Protein AF-A0A2X3F2F1-F1 (afdb_monomer)

Organism: Klebsiella pneumoniae (NCBI:txid573)

Nearest PDB structures (foldseek):
  4nv7-assembly3_A  TM=9.793E-01  e=1.028E-04  Mesorhizobium japonicum MAFF 303099
  4nv7-assembly3_B  TM=9.799E-01  e=1.155E-04  Mesorhizobium japonicum MAFF 303099
  2bsz-assembly2_B  TM=9.819E-01  e=1.456E-04  Mesorhizobium loti
  4nv8-assembly3_B  TM=9.795E-01  e=1.374E-04  Mesorhizobium japonicum MAFF 303099
  1e2t-assembly1_A  TM=9.618E-01  e=1.456E-04  Salmonella enterica subsp. enterica serovar Typhimurium

Secondary structure (DSSP, 8-state):
---TT--HHHHHHHTT--S---SSHHHHHHHHHHHHHHS-B--HHHHTTPPPP--HHHHHIIIIIS---B-HHHHHHHHHHHHHHTT-----------SS--PPPTTTT----

Foldseek 3Di:
DEDPPDDLVLLCVQLVHDDDAALDPVNLVVSVVSLVVRADADDVCVVVVHDDDLHLHSLRCCVRPVSHHYHDSSSVSSSVNNCVVNVHDDDDDDDDDDPDPPPPPPPPPPDDD

Solvent-accessible surface area (backbone atoms only — not comparable to full-atom values): 7081 Å² total; per-residue (Å²): 107,74,41,95,77,63,48,67,67,53,50,28,61,56,28,73,54,84,73,82,82,57,74,45,71,68,33,52,54,48,53,53,54,31,37,66,78,51,46,51,80,40,59,65,52,57,76,68,74,41,85,83,72,84,50,47,50,59,37,39,46,40,43,56,74,67,72,39,50,26,44,73,69,43,52,50,42,54,50,42,34,51,31,53,77,49,69,37,89,80,79,93,79,89,82,81,89,72,95,60,88,74,70,77,58,96,64,83,75,77,74,88,128

pLDDT: mean 90.93, std 14.7, range [37.72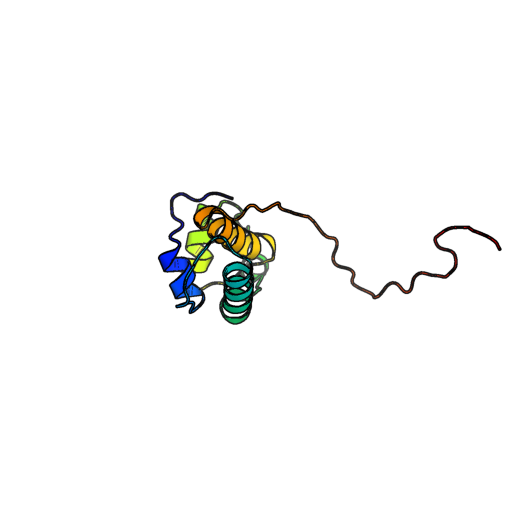, 98.75]

Sequence (113 aa):
MHSDNFDLSAYFRRINYTGHAAADTATLHALMRHQLFSVPFENLDVQAGKVVSLVPEDIADKLLHRGRGGYCYEVNGLFAMALDALG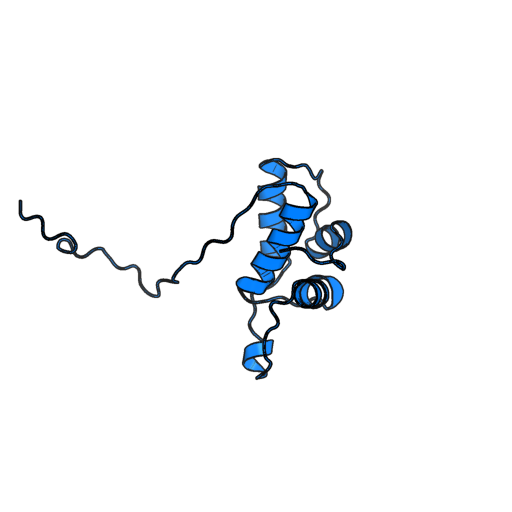ITYRFVAARPMFYPARPTENAYGINC

Radius of gyration: 17.85 Å; Cα contacts (8 Å, |Δi|>4): 108; chains: 1; bounding box: 48×32×46 Å

InterPro domains:
  IPR001447 Arylamine N-acetyltransferase [PF00797] (26-96)
  IPR001447 Arylamine N-acetyltransferase [PR01543] (24-47)
  IPR001447 Arylamine N-acetyltransferase [PR01543] (48-71)
  IPR001447 Arylamine N-acetyltransferase [PR01543] (72-94)
  IPR001447 Arylamine N-acetyltransferase [PTHR11786] (5-96)
  IPR038765 Papain-like cysteine peptidase superfamily [SSF54001] (5-101)

Structure (mmCIF, N/CA/C/O backbone):
data_AF-A0A2X3F2F1-F1
#
_entry.id   AF-A0A2X3F2F1-F1
#
loop_
_atom_site.group_PDB
_atom_site.id
_atom_site.type_symbol
_atom_site.label_atom_id
_atom_site.label_alt_id
_atom_site.label_comp_id
_atom_site.label_asym_id
_atom_site.label_entity_id
_atom_site.label_seq_id
_atom_site.pdbx_PDB_ins_code
_atom_site.Cartn_x
_atom_site.Cartn_y
_atom_site.Cartn_z
_atom_site.occupancy
_atom_site.B_iso_or_equiv
_atom_site.auth_seq_id
_atom_site.auth_comp_id
_atom_site.auth_asym_id
_atom_site.auth_atom_id
_atom_site.pdbx_PDB_model_num
ATOM 1 N N . MET A 1 1 ? -1.096 -12.390 -1.336 1.00 86.75 1 MET A N 1
ATOM 2 C CA . MET A 1 1 ? -1.950 -11.230 -1.028 1.00 86.75 1 MET A CA 1
ATOM 3 C C . MET A 1 1 ? -2.397 -10.660 -2.360 1.00 86.75 1 MET A C 1
ATOM 5 O O . MET A 1 1 ? -1.740 -9.774 -2.879 1.00 86.75 1 MET A O 1
ATOM 9 N N . HIS A 1 2 ? -3.426 -11.263 -2.949 1.00 92.31 2 HIS A N 1
ATOM 10 C CA . HIS A 1 2 ? -3.966 -10.881 -4.254 1.00 92.31 2 HIS A CA 1
ATOM 11 C C . HIS A 1 2 ? -5.301 -10.180 -4.023 1.00 92.31 2 HIS A C 1
ATOM 13 O O . HIS A 1 2 ? -6.030 -10.611 -3.135 1.00 92.31 2 HIS A O 1
ATOM 19 N N . SER A 1 3 ? -5.591 -9.129 -4.784 1.00 94.56 3 SER A N 1
ATOM 20 C CA . SER A 1 3 ? -6.844 -8.382 -4.696 1.00 94.56 3 SER A CA 1
ATOM 21 C C . SER A 1 3 ? -7.336 -8.051 -6.094 1.00 94.56 3 SER A C 1
ATOM 23 O O . SER A 1 3 ? -6.582 -7.469 -6.876 1.00 94.56 3 SER A O 1
ATOM 25 N N . ASP A 1 4 ? -8.597 -8.351 -6.391 1.00 95.12 4 ASP A N 1
ATOM 26 C CA . ASP A 1 4 ? -9.160 -8.114 -7.729 1.00 95.12 4 ASP A CA 1
ATOM 27 C C . ASP A 1 4 ? -9.343 -6.616 -8.038 1.00 95.12 4 ASP A C 1
ATOM 29 O O . ASP A 1 4 ? -9.387 -6.208 -9.198 1.00 95.12 4 ASP A O 1
ATOM 33 N N . ASN A 1 5 ? -9.434 -5.776 -7.002 1.00 96.00 5 ASN A N 1
ATOM 34 C CA . ASN A 1 5 ? -9.594 -4.324 -7.126 1.00 96.00 5 ASN A CA 1
ATOM 35 C C . ASN A 1 5 ? -8.276 -3.536 -6.971 1.00 96.00 5 ASN A C 1
ATOM 37 O O . ASN A 1 5 ? -8.306 -2.304 -6.890 1.00 96.00 5 ASN A O 1
ATOM 41 N N . PHE A 1 6 ? -7.128 -4.215 -6.878 1.00 97.62 6 PHE A N 1
ATOM 42 C CA . PHE A 1 6 ? -5.839 -3.539 -6.771 1.00 97.62 6 PHE A CA 1
ATOM 43 C C . PHE A 1 6 ? -5.353 -3.084 -8.150 1.00 97.62 6 PHE A C 1
ATOM 45 O O . PHE A 1 6 ? -5.168 -3.882 -9.064 1.00 97.62 6 PHE A O 1
ATOM 52 N N . ASP A 1 7 ? -5.089 -1.784 -8.275 1.00 95.88 7 ASP A N 1
ATOM 53 C CA . ASP A 1 7 ? -4.496 -1.174 -9.463 1.00 95.88 7 ASP A CA 1
ATOM 54 C C . ASP A 1 7 ? -3.106 -0.623 -9.117 1.00 95.88 7 ASP A C 1
ATOM 56 O O . ASP A 1 7 ? -2.962 0.295 -8.301 1.00 95.88 7 ASP A O 1
ATOM 60 N N . LEU A 1 8 ? -2.072 -1.152 -9.778 1.00 97.38 8 LEU A N 1
ATOM 61 C CA . LEU A 1 8 ? -0.688 -0.713 -9.594 1.00 97.38 8 LEU A CA 1
ATOM 62 C C . LEU A 1 8 ? -0.513 0.783 -9.911 1.00 97.38 8 LEU A C 1
ATOM 64 O O . LEU A 1 8 ? 0.267 1.475 -9.253 1.00 97.38 8 LEU A O 1
ATOM 68 N N . SER A 1 9 ? -1.276 1.317 -10.868 1.00 97.38 9 SER A N 1
ATOM 69 C CA . SER A 1 9 ? -1.229 2.740 -11.203 1.00 97.38 9 SER A CA 1
ATOM 70 C C . SER A 1 9 ? -1.837 3.605 -10.091 1.00 97.38 9 SER A C 1
ATOM 72 O O . SER A 1 9 ? -1.299 4.668 -9.768 1.00 97.38 9 SER A O 1
ATOM 74 N N . ALA A 1 10 ? -2.915 3.141 -9.450 1.00 97.69 10 ALA A N 1
ATOM 75 C CA . ALA A 1 10 ? -3.500 3.780 -8.273 1.00 97.69 10 ALA A CA 1
ATOM 76 C C . ALA A 1 10 ? -2.541 3.746 -7.082 1.00 97.69 10 ALA A C 1
ATOM 78 O O . ALA A 1 10 ? -2.391 4.757 -6.395 1.00 97.69 10 ALA A O 1
ATOM 79 N N . TYR A 1 11 ? -1.837 2.630 -6.888 1.00 98.44 11 TYR A N 1
ATOM 80 C CA . TYR A 1 11 ? -0.783 2.519 -5.888 1.00 98.44 11 TYR A CA 1
ATOM 81 C C . TYR A 1 11 ? 0.339 3.540 -6.117 1.00 98.44 11 TYR A C 1
ATOM 83 O O . TYR A 1 11 ? 0.647 4.311 -5.207 1.00 98.44 11 TYR A O 1
ATOM 91 N N . PHE A 1 12 ? 0.886 3.642 -7.334 1.00 98.56 12 PHE A N 1
ATOM 92 C CA . PHE A 1 12 ? 1.916 4.638 -7.662 1.00 98.56 12 PHE A CA 1
ATOM 93 C C . PHE A 1 12 ? 1.450 6.075 -7.431 1.00 98.56 12 PHE A C 1
ATOM 95 O O . PHE A 1 12 ? 2.181 6.856 -6.817 1.00 98.56 12 PHE A O 1
ATOM 102 N N . ARG A 1 13 ? 0.214 6.413 -7.825 1.00 98.25 13 ARG A N 1
ATOM 103 C CA . ARG A 1 13 ? -0.389 7.719 -7.508 1.00 98.25 13 ARG A CA 1
ATOM 104 C C . ARG A 1 13 ? -0.469 7.945 -5.999 1.00 98.25 13 ARG A C 1
ATOM 106 O O . ARG A 1 13 ? -0.064 9.001 -5.522 1.00 98.25 13 ARG A O 1
ATOM 113 N N . ARG A 1 14 ? -0.939 6.952 -5.237 1.00 98.25 14 ARG A N 1
ATOM 114 C CA . ARG A 1 14 ? -1.111 7.041 -3.778 1.00 98.25 14 ARG A CA 1
ATOM 115 C C . ARG A 1 14 ? 0.199 7.301 -3.034 1.00 98.25 14 ARG A C 1
ATOM 117 O O . ARG A 1 14 ? 0.168 7.963 -1.993 1.00 98.25 14 ARG A O 1
ATOM 124 N N . ILE A 1 15 ? 1.315 6.776 -3.541 1.00 98.50 15 ILE A N 1
ATOM 125 C CA . ILE A 1 15 ? 2.645 6.921 -2.932 1.00 98.50 15 ILE A CA 1
ATOM 126 C C . ILE A 1 15 ? 3.529 7.983 -3.610 1.00 98.50 15 ILE A C 1
ATOM 128 O O . ILE A 1 15 ? 4.706 8.119 -3.272 1.00 98.50 15 ILE A O 1
ATOM 132 N N . ASN A 1 16 ? 2.982 8.734 -4.571 1.00 98.00 16 ASN A N 1
ATOM 133 C CA . ASN A 1 16 ? 3.702 9.736 -5.361 1.00 98.00 16 ASN A CA 1
ATOM 134 C C . ASN A 1 16 ? 4.939 9.175 -6.089 1.00 98.00 16 ASN A C 1
ATOM 136 O O . ASN A 1 16 ? 5.988 9.819 -6.124 1.00 98.00 16 ASN A O 1
ATOM 140 N N . TYR A 1 17 ? 4.845 7.960 -6.631 1.00 98.50 17 TYR A N 1
ATOM 141 C CA . TYR A 1 17 ? 5.926 7.328 -7.385 1.00 98.50 17 TYR A CA 1
ATOM 142 C C . TYR A 1 17 ? 5.729 7.519 -8.893 1.00 98.50 17 TYR A C 1
ATOM 144 O O . TYR A 1 17 ? 4.682 7.181 -9.438 1.00 98.50 17 TYR A O 1
ATOM 152 N N . THR A 1 18 ? 6.745 8.057 -9.567 1.00 97.69 18 THR A N 1
ATOM 153 C CA . THR A 1 18 ? 6.742 8.336 -11.017 1.00 97.69 18 THR A CA 1
ATOM 154 C C . THR A 1 18 ? 7.935 7.708 -11.745 1.00 97.69 18 THR A C 1
ATOM 156 O O . THR A 1 18 ? 8.177 8.000 -12.915 1.00 97.69 18 THR A O 1
ATOM 159 N N . GLY A 1 19 ? 8.707 6.871 -11.045 1.00 95.31 19 GLY A N 1
ATOM 160 C CA . GLY A 1 19 ? 9.883 6.204 -11.593 1.00 95.31 19 GLY A CA 1
ATOM 161 C C . GLY A 1 19 ? 9.540 5.027 -12.506 1.00 95.31 19 GLY A C 1
ATOM 162 O O . GLY A 1 19 ? 8.393 4.593 -12.604 1.00 95.31 19 GLY A O 1
ATOM 163 N N . HIS A 1 20 ? 10.566 4.494 -13.168 1.00 94.94 20 HIS A N 1
ATOM 164 C CA . HIS A 1 20 ? 10.451 3.240 -13.905 1.00 94.94 20 HIS A CA 1
ATOM 165 C C . HIS A 1 20 ? 10.250 2.074 -12.935 1.00 94.94 20 HIS A C 1
ATOM 167 O O . HIS A 1 20 ? 11.043 1.917 -12.011 1.00 94.94 20 HIS A O 1
ATOM 173 N N . ALA A 1 21 ? 9.229 1.253 -13.177 1.00 96.25 21 ALA A N 1
ATOM 174 C CA . ALA A 1 21 ? 8.935 0.089 -12.359 1.00 96.25 21 ALA A CA 1
ATOM 175 C C . ALA A 1 21 ? 9.327 -1.203 -13.082 1.00 96.25 21 ALA A C 1
ATOM 177 O O . ALA A 1 21 ? 8.763 -1.532 -14.128 1.00 96.25 21 ALA A O 1
ATOM 178 N N . ALA A 1 22 ? 10.265 -1.937 -12.492 1.00 96.81 22 ALA A N 1
ATOM 179 C CA . ALA A 1 22 ? 10.681 -3.263 -12.927 1.00 96.81 22 ALA A CA 1
ATOM 180 C C . ALA A 1 22 ? 10.820 -4.204 -11.722 1.00 96.81 22 ALA A C 1
ATOM 182 O O . ALA A 1 22 ? 10.837 -3.773 -10.568 1.00 96.81 22 ALA A O 1
ATOM 183 N N . ALA A 1 23 ? 10.939 -5.504 -11.986 1.00 97.88 23 ALA A N 1
ATOM 184 C CA . ALA A 1 23 ? 11.179 -6.516 -10.961 1.00 97.88 23 ALA A CA 1
ATOM 185 C C . ALA A 1 23 ? 12.646 -6.495 -10.478 1.00 97.88 23 ALA A C 1
ATOM 187 O O . ALA A 1 23 ? 13.381 -7.470 -10.638 1.00 97.88 23 ALA A O 1
ATOM 188 N N . ASP A 1 24 ? 13.094 -5.365 -9.926 1.00 97.06 24 ASP A N 1
ATOM 189 C CA . ASP A 1 24 ? 14.471 -5.145 -9.490 1.00 97.06 24 ASP A CA 1
ATOM 190 C C . ASP A 1 24 ? 14.578 -4.470 -8.110 1.00 97.06 24 ASP A C 1
ATOM 192 O O . ASP A 1 24 ? 13.622 -3.934 -7.539 1.00 97.06 24 ASP A O 1
ATOM 196 N N . THR A 1 25 ? 15.786 -4.513 -7.546 1.00 97.31 25 THR A N 1
ATOM 197 C CA . THR A 1 25 ? 16.078 -3.966 -6.215 1.00 97.31 25 THR A CA 1
ATOM 198 C C . THR A 1 25 ? 15.916 -2.444 -6.162 1.00 97.31 25 THR A C 1
ATOM 200 O O . THR A 1 25 ? 15.548 -1.899 -5.120 1.00 97.31 25 THR A O 1
ATOM 203 N N . ALA A 1 26 ? 16.176 -1.743 -7.270 1.00 97.88 26 ALA A N 1
ATOM 204 C CA . ALA A 1 26 ? 16.058 -0.289 -7.332 1.00 97.88 26 ALA A CA 1
ATOM 205 C C . ALA A 1 26 ? 14.592 0.148 -7.188 1.00 97.88 26 ALA A C 1
ATOM 207 O O . ALA A 1 26 ? 14.281 1.008 -6.358 1.00 97.88 26 ALA A O 1
ATOM 208 N N . THR A 1 27 ? 13.694 -0.508 -7.924 1.00 98.12 27 THR A N 1
ATOM 209 C CA . THR A 1 27 ? 12.242 -0.338 -7.836 1.00 98.12 27 THR A CA 1
ATOM 210 C C . THR A 1 27 ? 11.756 -0.692 -6.436 1.00 98.12 27 THR A C 1
ATOM 212 O O . THR A 1 27 ? 11.100 0.131 -5.801 1.00 98.12 27 THR A O 1
ATOM 215 N N . LEU A 1 28 ? 12.148 -1.852 -5.894 1.00 98.38 28 LEU A N 1
ATOM 216 C CA . LEU A 1 28 ? 11.765 -2.282 -4.543 1.00 98.38 28 LEU A CA 1
ATOM 217 C C . LEU A 1 28 ? 12.083 -1.219 -3.477 1.00 98.38 28 LEU A C 1
ATOM 219 O O . LEU A 1 28 ? 11.219 -0.848 -2.678 1.00 98.38 28 LEU A O 1
ATOM 223 N N . HIS A 1 29 ? 13.318 -0.710 -3.472 1.00 98.25 29 HIS A N 1
ATOM 224 C CA . HIS A 1 29 ? 13.752 0.311 -2.517 1.00 98.25 29 HIS A CA 1
ATOM 225 C C . HIS A 1 29 ? 12.997 1.628 -2.694 1.00 98.25 29 HIS A C 1
ATOM 227 O O . HIS A 1 29 ? 12.615 2.258 -1.702 1.00 98.25 29 HIS A O 1
ATOM 233 N N . ALA A 1 30 ? 12.773 2.044 -3.941 1.00 98.50 30 ALA A N 1
ATOM 234 C CA . ALA A 1 30 ? 12.051 3.270 -4.229 1.00 98.50 30 ALA A CA 1
ATOM 235 C C . ALA A 1 30 ? 10.594 3.177 -3.754 1.00 98.50 30 ALA A C 1
ATOM 237 O O . ALA A 1 30 ? 10.145 4.054 -3.016 1.00 98.50 30 ALA A O 1
ATOM 238 N N . LEU A 1 31 ? 9.886 2.092 -4.081 1.00 98.62 31 LEU A N 1
ATOM 239 C CA . LEU A 1 31 ? 8.498 1.888 -3.659 1.00 98.62 31 LEU A CA 1
ATOM 240 C C . LEU A 1 31 ? 8.366 1.840 -2.137 1.00 98.62 31 LEU A C 1
ATOM 242 O O . LEU A 1 31 ? 7.518 2.535 -1.577 1.00 98.62 31 LEU A O 1
ATOM 246 N N . MET A 1 32 ? 9.249 1.102 -1.455 1.00 98.38 32 MET A N 1
ATOM 247 C CA . MET A 1 32 ? 9.250 1.036 0.009 1.00 98.38 32 MET A CA 1
ATOM 248 C C . MET A 1 32 ? 9.424 2.427 0.634 1.00 98.38 32 MET A C 1
ATOM 250 O O . MET A 1 32 ? 8.682 2.803 1.543 1.00 98.38 32 MET A O 1
ATOM 254 N N . ARG A 1 33 ? 10.371 3.224 0.119 1.00 98.56 33 ARG A N 1
ATOM 255 C CA . ARG A 1 33 ? 10.617 4.594 0.588 1.00 98.56 33 ARG A CA 1
ATOM 256 C C . ARG A 1 33 ? 9.405 5.496 0.345 1.00 98.56 33 ARG A C 1
ATOM 258 O O . ARG A 1 33 ? 8.982 6.203 1.253 1.00 98.56 33 ARG A O 1
ATOM 265 N N . HIS A 1 34 ? 8.844 5.467 -0.859 1.00 98.75 34 HIS A N 1
ATOM 266 C CA . HIS A 1 34 ? 7.688 6.283 -1.229 1.00 98.75 34 HIS A CA 1
ATOM 267 C C . HIS A 1 34 ? 6.442 5.948 -0.400 1.00 98.75 34 HIS A C 1
ATOM 269 O O . HIS A 1 34 ? 5.755 6.860 0.070 1.00 98.75 34 HIS A O 1
ATOM 275 N N . GLN A 1 35 ? 6.179 4.660 -0.156 1.00 98.62 35 GLN A N 1
ATOM 276 C CA . GLN A 1 35 ? 5.079 4.235 0.704 1.00 98.62 35 GLN A CA 1
ATOM 277 C C . GLN A 1 35 ? 5.276 4.717 2.143 1.00 98.62 35 GLN A C 1
ATOM 279 O O . GLN A 1 35 ? 4.334 5.259 2.718 1.00 98.62 35 GLN A O 1
ATOM 284 N N . LE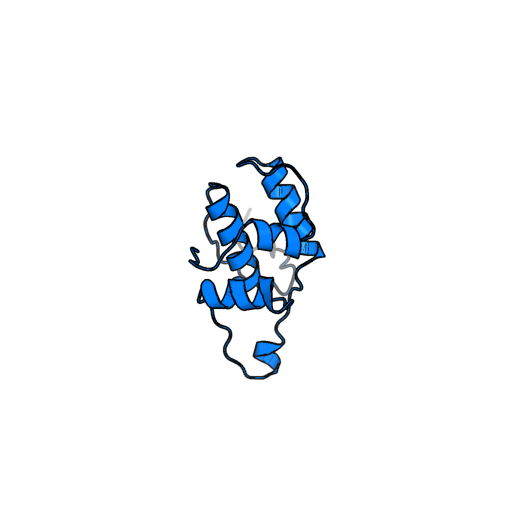U A 1 36 ? 6.489 4.591 2.696 1.00 98.06 36 LEU A N 1
ATOM 285 C CA . LEU A 1 36 ? 6.804 5.034 4.059 1.00 98.06 36 LEU A CA 1
ATOM 286 C C . LEU A 1 36 ? 6.511 6.527 4.279 1.00 98.06 36 LEU A C 1
ATOM 288 O O . LEU A 1 36 ? 6.054 6.910 5.352 1.00 98.06 36 LEU A O 1
ATOM 292 N N . PHE A 1 37 ? 6.747 7.366 3.266 1.00 98.06 37 PHE A N 1
ATOM 293 C CA . PHE A 1 37 ? 6.487 8.807 3.347 1.00 98.06 37 PHE A CA 1
ATOM 294 C C . PHE A 1 37 ? 5.053 9.217 2.987 1.00 98.06 37 PHE A C 1
ATOM 296 O O . PHE A 1 37 ? 4.680 10.361 3.237 1.00 98.06 37 PHE A O 1
ATOM 303 N N . SER A 1 38 ? 4.249 8.318 2.413 1.00 98.12 38 SER A N 1
ATOM 304 C CA . SER A 1 38 ? 2.923 8.665 1.880 1.00 98.12 38 SER A CA 1
ATOM 305 C C . SER A 1 38 ? 1.763 7.981 2.602 1.00 98.12 38 SER A C 1
ATOM 307 O O . SER A 1 38 ? 0.675 8.555 2.689 1.00 98.12 38 SER A O 1
ATOM 309 N N . VAL A 1 39 ? 1.945 6.754 3.093 1.00 98.31 39 VAL A N 1
ATOM 310 C CA . VAL A 1 39 ? 0.892 5.952 3.731 1.00 98.31 39 VAL A CA 1
ATOM 311 C C . VAL A 1 39 ? 1.116 5.942 5.244 1.00 98.31 39 VAL A C 1
ATOM 313 O O . VAL A 1 39 ? 2.096 5.357 5.701 1.00 98.31 39 VAL A O 1
ATOM 316 N N . PRO A 1 40 ? 0.229 6.570 6.040 1.00 98.00 40 PRO A N 1
ATOM 317 C CA . PRO A 1 40 ? 0.386 6.598 7.488 1.00 98.00 40 PRO A CA 1
ATOM 318 C C . PRO A 1 40 ? 0.326 5.199 8.106 1.00 98.00 40 PRO A C 1
ATOM 320 O O . PRO A 1 40 ? -0.516 4.377 7.739 1.00 98.00 40 PRO A O 1
ATOM 323 N N . PHE A 1 41 ? 1.168 4.961 9.106 1.00 97.75 41 PHE A N 1
ATOM 324 C CA . PHE A 1 41 ? 0.964 3.872 10.052 1.00 97.75 41 PHE A CA 1
ATOM 325 C C . PHE A 1 41 ? -0.009 4.347 11.137 1.00 97.75 41 PHE A C 1
ATOM 327 O O . PHE A 1 41 ? 0.304 5.273 11.886 1.00 97.75 41 PHE A O 1
ATOM 334 N N . GLU A 1 42 ? -1.200 3.756 11.203 1.00 96.25 42 GLU A N 1
ATOM 335 C CA . GLU A 1 42 ? -2.283 4.211 12.084 1.00 96.25 42 GLU A CA 1
ATOM 336 C C . GLU A 1 42 ? -3.167 3.061 12.5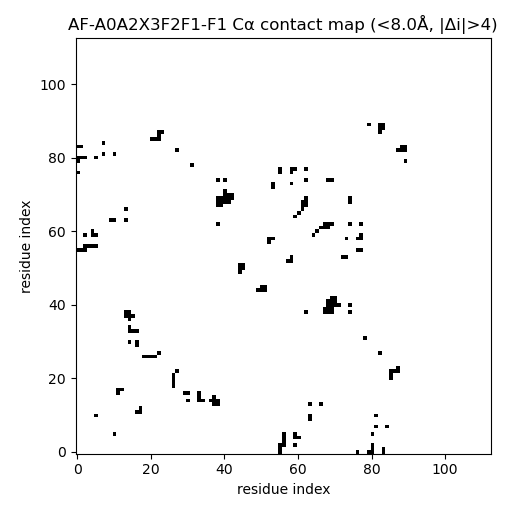78 1.00 96.25 42 GLU A C 1
ATOM 338 O O . GLU A 1 42 ? -3.214 1.988 11.985 1.00 96.25 42 GLU A O 1
ATOM 343 N N . ASN A 1 43 ? -3.870 3.284 13.687 1.00 95.56 43 ASN A N 1
ATOM 344 C CA . ASN A 1 43 ? -4.800 2.327 14.289 1.00 95.56 43 ASN A CA 1
ATOM 345 C C . ASN A 1 43 ? -6.146 2.979 14.661 1.00 95.56 43 ASN A C 1
ATOM 347 O O . ASN A 1 43 ? -6.790 2.563 15.625 1.00 95.56 43 ASN A O 1
ATOM 351 N N . LEU A 1 44 ? -6.581 4.005 13.923 1.00 95.12 44 LEU A N 1
ATOM 352 C CA . LEU A 1 44 ? -7.773 4.801 14.243 1.00 95.12 44 LEU A CA 1
ATOM 353 C C . LEU A 1 44 ? -9.056 3.963 14.213 1.00 95.12 44 LEU A C 1
ATOM 355 O O . LEU A 1 44 ? -9.964 4.209 15.001 1.00 95.12 44 LEU A O 1
ATOM 359 N N . ASP A 1 45 ? -9.133 2.952 13.345 1.00 94.00 45 ASP A N 1
ATOM 360 C CA . ASP A 1 45 ? -10.293 2.052 13.304 1.00 94.00 45 ASP A CA 1
ATOM 361 C C . ASP A 1 45 ? -10.397 1.219 14.592 1.00 94.00 45 ASP A C 1
ATOM 363 O O . ASP A 1 45 ? -11.486 1.099 15.148 1.00 94.00 45 ASP A O 1
ATOM 367 N N . VAL A 1 46 ? -9.264 0.744 15.128 1.00 93.31 46 VAL A N 1
ATOM 368 C CA . VAL A 1 46 ? -9.211 0.046 16.425 1.00 93.31 46 VAL A CA 1
ATOM 369 C C . VAL A 1 46 ? -9.627 0.986 17.555 1.00 93.31 46 VA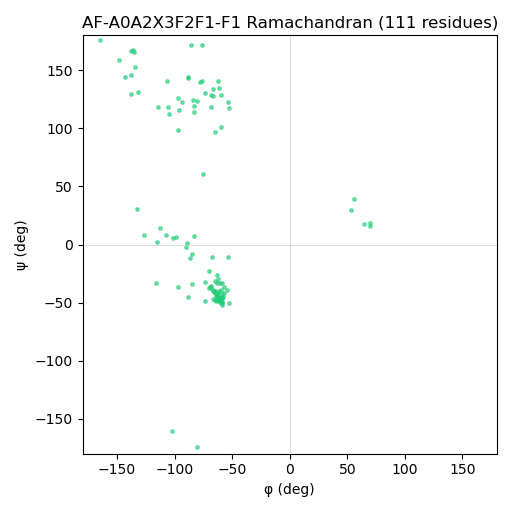L A C 1
ATOM 371 O O . VAL A 1 46 ? -10.435 0.607 18.400 1.00 93.31 46 VAL A O 1
ATOM 374 N N . GLN A 1 47 ? -9.126 2.226 17.553 1.00 94.56 47 GLN A N 1
ATOM 375 C CA . GLN A 1 47 ? -9.518 3.236 18.545 1.00 94.56 47 GLN A CA 1
ATOM 376 C C . GLN A 1 47 ? -11.015 3.576 18.472 1.00 94.56 47 GLN A C 1
ATOM 378 O O . GLN A 1 47 ? -11.630 3.880 19.490 1.00 94.56 47 GLN A O 1
ATOM 383 N N . ALA A 1 48 ? -11.617 3.475 17.285 1.00 94.44 48 ALA A N 1
ATOM 384 C CA . ALA A 1 48 ? -13.049 3.643 17.064 1.00 94.44 48 ALA A CA 1
ATOM 385 C C . ALA A 1 48 ? -13.878 2.370 17.343 1.00 94.44 48 ALA A C 1
ATOM 387 O O . ALA A 1 48 ? -15.066 2.344 17.021 1.00 94.44 48 ALA A O 1
ATOM 388 N N . GLY A 1 49 ? -13.275 1.306 17.891 1.00 94.75 49 GLY A N 1
ATOM 389 C CA . GLY A 1 49 ? -13.953 0.040 18.190 1.00 94.75 49 GLY A CA 1
ATOM 390 C C . GLY A 1 49 ? -14.359 -0.770 16.954 1.00 94.75 49 GLY A C 1
ATOM 391 O O . GLY A 1 49 ? -15.196 -1.665 17.055 1.00 94.75 49 GLY A O 1
ATOM 392 N N . LYS A 1 50 ? -13.799 -0.459 15.779 1.00 93.19 50 LYS A N 1
ATOM 393 C CA . LYS A 1 50 ? -14.075 -1.172 14.528 1.00 93.19 50 LYS A CA 1
ATOM 394 C C . LYS A 1 50 ? -13.127 -2.355 14.372 1.00 93.19 50 LYS A C 1
ATOM 396 O O . LYS A 1 50 ? -11.945 -2.279 14.708 1.00 93.19 50 LYS A O 1
ATOM 401 N N . VAL A 1 51 ? -13.644 -3.438 13.799 1.00 91.69 51 VAL A N 1
ATOM 402 C CA . VAL A 1 51 ? -12.822 -4.575 13.380 1.00 91.69 51 VAL A CA 1
ATOM 403 C C . VAL A 1 51 ? -12.044 -4.172 12.134 1.00 91.69 51 VAL A C 1
ATOM 405 O O . VAL A 1 51 ? -12.617 -3.649 11.180 1.00 91.69 51 VAL A O 1
ATOM 408 N N . VAL A 1 52 ? -10.736 -4.409 12.149 1.00 93.19 52 VAL A N 1
ATOM 409 C CA . VAL A 1 52 ? -9.892 -4.172 10.980 1.00 93.19 52 VAL A CA 1
ATOM 410 C C . VAL A 1 52 ? -9.966 -5.387 10.063 1.00 93.19 52 VAL A C 1
ATOM 412 O O . VAL A 1 52 ? -9.706 -6.508 10.503 1.00 93.19 52 VAL A O 1
ATOM 415 N N . SER A 1 53 ? -10.339 -5.158 8.805 1.00 94.94 53 SER A N 1
ATOM 416 C CA . SER A 1 53 ? -10.400 -6.209 7.794 1.00 94.94 53 SER A CA 1
ATOM 417 C C . SER A 1 53 ? -9.007 -6.541 7.269 1.00 94.94 53 SER A C 1
ATOM 419 O O . SER A 1 53 ? -8.188 -5.654 7.040 1.00 94.94 53 SER A O 1
ATOM 421 N N . LEU A 1 54 ? -8.755 -7.833 7.065 1.00 94.75 54 LEU A N 1
ATOM 422 C CA . LEU A 1 54 ? -7.561 -8.342 6.384 1.00 94.75 54 LEU A CA 1
ATOM 423 C C . LEU A 1 54 ? -7.878 -8.877 4.982 1.00 94.75 54 LEU A C 1
ATOM 425 O O . LEU A 1 54 ? -7.017 -9.487 4.348 1.00 94.75 54 LEU A O 1
ATOM 429 N N . VAL A 1 55 ? -9.107 -8.660 4.507 1.00 97.31 55 VAL A N 1
ATOM 430 C CA . VAL A 1 55 ? -9.502 -8.968 3.132 1.00 97.31 55 VAL A CA 1
ATOM 431 C C . VAL A 1 55 ? -8.729 -8.027 2.194 1.00 97.31 55 VAL A C 1
ATOM 433 O O . VAL A 1 55 ? -8.733 -6.813 2.428 1.00 97.31 55 VAL A O 1
ATOM 436 N N . PRO A 1 56 ? -8.026 -8.543 1.168 1.00 97.50 56 PRO A N 1
ATOM 437 C CA . PRO A 1 56 ? -7.207 -7.722 0.274 1.00 97.50 56 PRO A CA 1
ATOM 438 C C . PRO A 1 56 ? -7.969 -6.561 -0.373 1.00 97.50 56 PRO A C 1
ATOM 440 O O . PRO A 1 56 ? -7.449 -5.445 -0.428 1.00 97.50 56 PRO A O 1
ATOM 443 N N . GLU A 1 57 ? -9.218 -6.800 -0.762 1.00 98.06 57 GLU A N 1
ATOM 444 C CA . GLU A 1 57 ? -10.087 -5.825 -1.414 1.00 98.06 57 GLU A CA 1
ATOM 445 C C . GLU A 1 57 ? -10.418 -4.651 -0.491 1.00 98.06 57 GLU A C 1
ATOM 447 O O . GLU A 1 57 ? -10.368 -3.492 -0.917 1.00 98.06 57 GLU A O 1
ATOM 452 N N . ASP A 1 58 ? -10.683 -4.940 0.785 1.00 97.69 58 ASP A N 1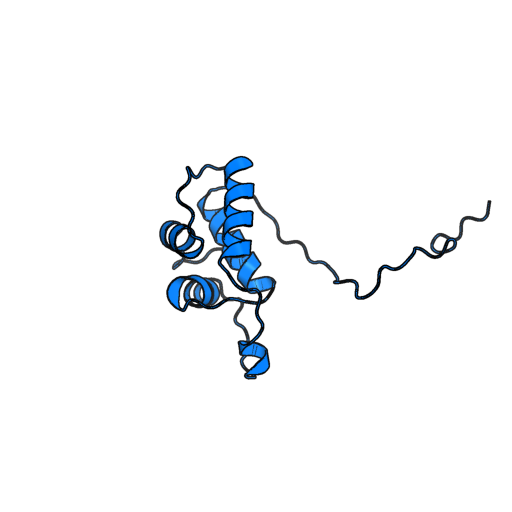
ATOM 453 C CA . ASP A 1 58 ? -10.960 -3.931 1.807 1.00 97.69 58 ASP A CA 1
ATOM 454 C C . ASP A 1 58 ? -9.715 -3.084 2.105 1.00 97.69 58 ASP A C 1
ATOM 456 O O . ASP A 1 58 ? -9.809 -1.868 2.292 1.00 97.69 58 ASP A O 1
ATOM 460 N N . ILE A 1 59 ? -8.532 -3.712 2.128 1.00 97.81 59 ILE A N 1
ATOM 461 C CA . ILE A 1 59 ? -7.252 -3.018 2.326 1.00 97.81 59 ILE A CA 1
ATOM 462 C C . ILE A 1 59 ? -6.975 -2.075 1.154 1.00 97.81 59 ILE A C 1
ATOM 464 O O . ILE A 1 59 ? -6.633 -0.909 1.375 1.00 97.81 59 ILE A O 1
ATOM 468 N N . ALA A 1 60 ? -7.126 -2.557 -0.081 1.00 97.62 60 ALA A N 1
ATOM 469 C CA . ALA A 1 60 ? -6.907 -1.754 -1.277 1.00 97.62 60 ALA A CA 1
ATOM 470 C C . ALA A 1 60 ? -7.873 -0.559 -1.330 1.00 97.62 60 ALA A C 1
ATOM 472 O O . ALA A 1 60 ? -7.426 0.572 -1.529 1.00 97.62 60 ALA A O 1
ATOM 473 N N . ASP A 1 61 ? -9.167 -0.765 -1.064 1.00 97.38 61 ASP A N 1
ATOM 474 C CA . ASP A 1 61 ? -10.146 0.326 -0.997 1.00 97.38 61 ASP A CA 1
ATOM 475 C C . ASP A 1 61 ? -9.772 1.371 0.067 1.00 97.38 61 ASP A C 1
ATOM 477 O O . ASP A 1 61 ? -9.641 2.570 -0.215 1.00 97.38 61 ASP A O 1
ATOM 481 N N . LYS A 1 62 ? -9.512 0.908 1.293 1.00 97.31 62 LYS A N 1
ATOM 482 C CA . LYS A 1 62 ? -9.189 1.776 2.426 1.00 97.31 62 LYS A CA 1
ATOM 483 C C . LYS A 1 62 ? -7.930 2.608 2.182 1.00 97.31 62 LYS A C 1
ATOM 485 O O . LYS A 1 62 ? -7.943 3.820 2.426 1.00 97.31 62 LYS A O 1
ATOM 490 N N . LEU A 1 63 ? -6.839 1.983 1.740 1.00 97.88 63 LEU A N 1
ATOM 491 C CA . LEU A 1 63 ? -5.541 2.655 1.657 1.00 97.88 63 LEU A CA 1
ATOM 492 C C . LEU A 1 63 ? -5.371 3.445 0.351 1.00 97.88 63 LEU A C 1
ATOM 494 O O . LEU A 1 63 ? -4.741 4.508 0.384 1.00 97.88 63 LEU A O 1
ATOM 498 N N . LEU A 1 64 ? -5.921 2.976 -0.777 1.00 97.19 64 LEU A N 1
ATOM 499 C CA . LEU A 1 64 ? -5.770 3.647 -2.076 1.00 97.19 64 LEU A CA 1
ATOM 500 C C . LEU A 1 64 ? -6.845 4.705 -2.327 1.00 97.19 64 LEU A C 1
ATOM 502 O O . LEU A 1 64 ? -6.509 5.810 -2.749 1.00 97.19 64 LEU A O 1
ATOM 506 N N . HIS A 1 65 ? -8.114 4.399 -2.049 1.00 94.44 65 HIS A N 1
ATOM 507 C CA . HIS A 1 65 ? -9.238 5.253 -2.453 1.00 94.44 65 HIS A CA 1
ATOM 508 C C . HIS A 1 65 ? -9.708 6.183 -1.334 1.00 94.44 65 HIS A C 1
ATOM 510 O O . HIS A 1 65 ? -10.040 7.341 -1.582 1.00 94.44 65 HIS A O 1
ATOM 516 N N . ARG A 1 66 ? -9.691 5.715 -0.081 1.00 95.38 66 ARG A N 1
ATOM 517 C CA . ARG A 1 66 ? -10.182 6.495 1.071 1.00 95.38 66 ARG A CA 1
ATOM 518 C C . ARG A 1 66 ? -9.115 7.370 1.737 1.00 95.38 66 ARG A C 1
ATOM 520 O O . ARG A 1 66 ? -9.406 8.028 2.733 1.00 95.38 66 ARG A O 1
ATOM 527 N N . GLY A 1 67 ? -7.882 7.366 1.222 1.00 91.12 67 GLY A N 1
ATOM 528 C CA . GLY A 1 67 ? -6.778 8.197 1.719 1.00 91.12 67 GLY A CA 1
ATOM 529 C C . GLY A 1 67 ? -6.333 7.878 3.152 1.00 91.12 67 GLY A C 1
ATOM 530 O O . GLY A 1 67 ? -5.683 8.703 3.791 1.00 91.12 67 GLY A O 1
ATOM 531 N N . ARG A 1 68 ? -6.687 6.700 3.678 1.00 96.75 68 ARG A N 1
ATOM 532 C CA . ARG A 1 68 ? -6.332 6.272 5.036 1.00 96.75 68 ARG A CA 1
ATOM 533 C C . ARG A 1 68 ? -4.946 5.624 5.078 1.00 96.75 68 ARG A C 1
ATOM 535 O O . ARG A 1 68 ? -4.296 5.415 4.049 1.00 96.75 68 ARG A O 1
ATOM 542 N N . GLY A 1 69 ? -4.485 5.368 6.298 1.00 97.19 69 GLY A N 1
ATOM 543 C CA . GLY A 1 69 ? -3.355 4.491 6.574 1.00 97.19 69 GLY A CA 1
ATOM 5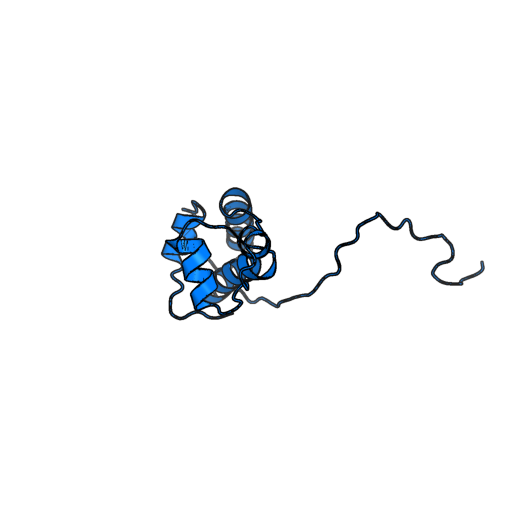44 C C . GLY A 1 69 ? -3.832 3.130 7.077 1.00 97.19 69 GLY A C 1
ATOM 545 O O . GLY A 1 69 ? -4.998 2.774 6.913 1.00 97.19 69 GLY A O 1
ATOM 546 N N . GLY A 1 70 ? -2.946 2.391 7.735 1.00 97.19 70 GLY A N 1
ATOM 547 C CA . GLY A 1 70 ? -3.319 1.173 8.451 1.00 97.19 70 GLY A CA 1
ATOM 548 C C . GLY A 1 70 ? -2.239 0.707 9.415 1.00 97.19 70 GLY A C 1
ATOM 549 O O . GLY A 1 70 ? -1.151 1.289 9.476 1.00 97.19 70 GLY A O 1
ATOM 550 N N . TYR A 1 71 ? -2.527 -0.351 10.167 1.00 93.25 71 TYR A N 1
ATOM 551 C CA . TYR A 1 71 ? -1.513 -0.991 11.004 1.00 93.25 71 TYR A CA 1
ATOM 552 C C . TYR A 1 71 ? -0.625 -1.925 10.160 1.00 93.25 71 TYR A C 1
ATOM 554 O O . TYR A 1 71 ? -0.778 -2.014 8.940 1.00 93.25 71 TYR A O 1
ATOM 562 N N . CYS A 1 72 ? 0.277 -2.686 10.789 1.00 95.25 72 CYS A N 1
ATOM 563 C CA . CYS A 1 72 ? 1.306 -3.449 10.075 1.00 95.25 72 CYS A CA 1
ATOM 564 C C . CYS A 1 72 ? 0.750 -4.432 9.032 1.00 95.25 72 CYS A C 1
ATOM 566 O O . CYS A 1 72 ? 1.294 -4.491 7.933 1.00 95.25 72 CYS A O 1
ATOM 568 N N . TYR A 1 73 ? -0.329 -5.166 9.320 1.00 95.12 73 TYR A N 1
ATOM 569 C CA . TYR A 1 73 ? -0.871 -6.127 8.353 1.00 95.12 73 TYR A CA 1
ATOM 570 C C . TYR A 1 73 ? -1.485 -5.455 7.115 1.00 95.12 73 TYR A C 1
ATOM 572 O O . TYR A 1 73 ? -1.328 -5.974 6.017 1.00 95.12 73 TYR A O 1
ATOM 580 N N . GLU A 1 74 ? -2.122 -4.290 7.259 1.00 97.75 74 GLU A N 1
ATOM 581 C CA . GLU A 1 74 ? -2.745 -3.571 6.138 1.00 97.75 74 GLU A CA 1
ATOM 582 C C . GLU A 1 74 ? -1.688 -2.924 5.241 1.00 97.75 74 GLU A C 1
ATOM 584 O O . GLU A 1 74 ? -1.699 -3.119 4.028 1.00 97.75 74 GLU A O 1
ATOM 589 N N . VAL A 1 75 ? -0.726 -2.198 5.828 1.00 97.94 75 VAL A N 1
ATOM 590 C CA . VAL A 1 75 ? 0.310 -1.505 5.040 1.00 97.94 75 VAL A CA 1
ATOM 591 C C . VAL A 1 75 ? 1.280 -2.487 4.382 1.00 97.94 75 VAL A C 1
ATOM 593 O O . VAL A 1 75 ? 1.684 -2.275 3.237 1.00 97.94 75 VAL A O 1
ATOM 596 N N . ASN A 1 76 ? 1.614 -3.593 5.055 1.00 98.00 76 ASN A N 1
ATOM 597 C CA . ASN A 1 76 ? 2.419 -4.656 4.454 1.00 98.00 76 ASN A CA 1
ATOM 598 C C . ASN A 1 76 ? 1.609 -5.461 3.434 1.00 98.00 76 ASN A C 1
ATOM 600 O O . ASN A 1 76 ? 2.173 -5.920 2.446 1.00 98.00 76 ASN A O 1
ATOM 604 N N . GLY A 1 77 ? 0.300 -5.615 3.650 1.00 97.88 77 GLY A N 1
ATOM 605 C CA . GLY A 1 77 ? -0.615 -6.222 2.690 1.00 97.88 77 GLY A CA 1
ATOM 606 C C . GLY A 1 77 ? -0.672 -5.429 1.388 1.00 97.88 77 GLY A C 1
ATOM 607 O O . GLY A 1 77 ? -0.488 -6.005 0.320 1.00 97.88 77 GLY A O 1
ATOM 608 N N . LEU A 1 78 ? -0.827 -4.105 1.476 1.00 98.31 78 LEU A N 1
ATOM 609 C CA . LEU A 1 78 ? -0.773 -3.216 0.315 1.00 98.31 78 LEU A CA 1
ATOM 610 C C . LEU A 1 78 ? 0.568 -3.325 -0.421 1.00 98.31 78 LEU A C 1
ATOM 612 O O . LEU A 1 78 ? 0.593 -3.433 -1.644 1.00 98.31 78 LEU A O 1
ATOM 616 N N . PHE A 1 79 ? 1.680 -3.325 0.320 1.00 98.44 79 PHE A N 1
ATOM 617 C CA . PHE A 1 79 ? 3.001 -3.459 -0.291 1.00 98.44 79 PHE A CA 1
ATOM 618 C C . PHE A 1 79 ? 3.156 -4.810 -0.994 1.00 98.44 79 PHE A C 1
ATOM 620 O O . PHE A 1 79 ? 3.638 -4.864 -2.119 1.00 98.44 79 PHE A O 1
ATOM 627 N N . ALA A 1 80 ? 2.681 -5.894 -0.378 1.00 98.44 80 ALA A N 1
ATOM 628 C CA . ALA A 1 80 ? 2.694 -7.222 -0.976 1.00 98.44 80 ALA A CA 1
ATOM 629 C C . ALA A 1 80 ? 1.895 -7.292 -2.287 1.00 98.44 80 ALA A C 1
ATOM 631 O O . ALA A 1 80 ? 2.375 -7.919 -3.224 1.00 98.44 80 ALA A O 1
ATOM 632 N N . MET A 1 81 ? 0.740 -6.620 -2.390 1.00 98.44 81 MET A N 1
ATOM 633 C CA . MET A 1 81 ? -0.005 -6.523 -3.657 1.00 98.44 81 MET A CA 1
ATOM 634 C C . MET A 1 81 ? 0.817 -5.821 -4.749 1.00 98.44 81 MET A C 1
ATOM 636 O O . MET A 1 81 ? 0.826 -6.262 -5.895 1.00 98.44 81 MET A O 1
ATOM 640 N N . ALA A 1 82 ? 1.558 -4.763 -4.399 1.00 98.25 82 ALA A N 1
ATOM 641 C CA . ALA A 1 82 ? 2.437 -4.077 -5.346 1.00 98.25 82 ALA A CA 1
ATOM 642 C C . ALA A 1 82 ? 3.611 -4.961 -5.801 1.00 98.25 82 ALA A C 1
ATOM 644 O O . ALA A 1 82 ? 3.952 -4.962 -6.983 1.00 98.25 82 ALA A O 1
ATOM 645 N N . LEU A 1 83 ? 4.212 -5.730 -4.885 1.00 98.19 83 LEU A N 1
ATOM 646 C CA . LEU A 1 83 ? 5.263 -6.697 -5.224 1.00 98.19 83 LEU A CA 1
ATOM 647 C C . LEU A 1 83 ? 4.734 -7.794 -6.153 1.00 98.19 83 LEU A C 1
ATOM 649 O O . LEU A 1 83 ? 5.381 -8.099 -7.151 1.00 98.19 83 LEU A O 1
ATOM 653 N N . ASP A 1 84 ? 3.550 -8.329 -5.852 1.00 97.62 84 ASP A N 1
ATOM 654 C CA . ASP A 1 84 ? 2.867 -9.347 -6.656 1.00 97.62 84 ASP A CA 1
ATOM 655 C C . ASP A 1 84 ? 2.605 -8.847 -8.084 1.00 97.62 84 ASP A C 1
ATOM 657 O O . ASP A 1 84 ? 3.010 -9.488 -9.053 1.00 97.62 84 ASP A O 1
ATOM 661 N N . ALA A 1 85 ? 2.041 -7.641 -8.218 1.00 97.31 85 ALA A N 1
ATOM 662 C CA . ALA A 1 85 ? 1.760 -7.007 -9.507 1.00 97.31 85 ALA A CA 1
ATOM 663 C C . ALA A 1 85 ? 3.024 -6.718 -10.340 1.00 97.31 85 ALA A C 1
ATOM 665 O O . ALA A 1 85 ? 2.956 -6.655 -11.567 1.00 97.31 85 ALA A O 1
ATOM 666 N N . LEU A 1 86 ? 4.179 -6.550 -9.689 1.00 97.12 86 LEU A N 1
ATOM 667 C CA . LEU A 1 86 ? 5.479 -6.372 -10.342 1.00 97.12 86 LEU A CA 1
ATOM 668 C C . LEU A 1 86 ? 6.215 -7.693 -10.599 1.00 97.12 86 LEU A C 1
ATOM 670 O O . LEU A 1 86 ? 7.310 -7.673 -11.159 1.00 97.12 86 LEU A O 1
ATOM 674 N N . GLY A 1 87 ? 5.658 -8.834 -10.183 1.00 96.88 87 GLY A N 1
ATOM 675 C CA . GLY A 1 87 ? 6.318 -10.137 -10.283 1.00 96.88 87 GLY A CA 1
ATOM 676 C C . GLY A 1 87 ? 7.518 -10.296 -9.342 1.00 96.88 87 GLY A C 1
ATOM 677 O O . GLY A 1 87 ? 8.361 -11.169 -9.554 1.00 96.88 87 GLY A O 1
ATOM 678 N N . ILE A 1 88 ? 7.623 -9.466 -8.300 1.00 97.62 88 ILE A N 1
ATOM 679 C CA . ILE A 1 88 ? 8.670 -9.568 -7.282 1.00 97.62 88 ILE A CA 1
ATOM 680 C C . ILE A 1 88 ? 8.240 -10.613 -6.253 1.00 97.62 88 ILE A C 1
ATOM 682 O O . ILE A 1 88 ? 7.233 -10.460 -5.565 1.00 97.62 88 ILE A O 1
ATOM 686 N N . THR A 1 89 ? 9.025 -11.680 -6.111 1.00 97.00 89 THR A N 1
ATOM 687 C CA . THR A 1 89 ? 8.729 -12.734 -5.133 1.00 97.00 89 THR A CA 1
ATOM 688 C C . THR A 1 89 ? 8.863 -12.208 -3.704 1.00 97.00 89 THR A C 1
ATOM 690 O O . THR A 1 89 ? 9.864 -11.588 -3.346 1.00 97.00 89 THR A O 1
ATOM 693 N N . TYR A 1 90 ? 7.881 -12.511 -2.859 1.00 97.31 90 TYR A N 1
ATOM 694 C CA . TYR A 1 90 ? 7.874 -12.132 -1.450 1.00 97.31 90 TYR A CA 1
ATOM 695 C C . TYR A 1 90 ? 7.384 -13.281 -0.568 1.00 97.31 90 TYR A C 1
ATOM 697 O O . TYR A 1 90 ? 6.811 -14.267 -1.028 1.00 97.31 90 TYR A O 1
ATOM 705 N N . ARG A 1 91 ? 7.600 -13.134 0.740 1.00 97.62 91 ARG A N 1
ATOM 706 C CA . ARG A 1 91 ? 7.001 -13.988 1.768 1.00 97.62 91 ARG A CA 1
ATOM 707 C C . ARG A 1 91 ? 6.660 -13.150 2.988 1.00 97.62 91 ARG A C 1
ATOM 709 O O . ARG A 1 91 ? 7.416 -12.248 3.347 1.00 97.62 91 ARG A O 1
ATOM 716 N N . PHE A 1 92 ? 5.558 -13.473 3.651 1.00 96.81 92 PHE A N 1
ATOM 717 C CA . PHE A 1 92 ? 5.251 -12.866 4.939 1.00 96.81 92 PHE A CA 1
ATOM 718 C C . PHE A 1 92 ? 6.106 -13.483 6.041 1.00 96.81 92 PHE A C 1
ATOM 720 O O . PHE A 1 92 ? 6.339 -14.691 6.072 1.00 96.81 92 PHE A O 1
ATOM 727 N N . VAL A 1 93 ? 6.559 -12.631 6.956 1.00 97.12 93 VAL A N 1
ATOM 728 C CA . VAL A 1 93 ? 7.301 -13.027 8.150 1.00 97.12 93 VAL A CA 1
ATOM 729 C C . VAL A 1 93 ? 6.670 -12.319 9.339 1.00 97.12 93 VAL A C 1
ATOM 731 O O . VAL A 1 93 ? 6.436 -11.112 9.294 1.00 97.12 93 VAL A O 1
ATOM 734 N N . ALA A 1 94 ? 6.385 -13.073 10.397 1.00 94.69 94 ALA A N 1
ATOM 735 C CA . ALA A 1 94 ? 5.921 -12.518 11.659 1.00 94.69 94 ALA A CA 1
ATOM 736 C C . ALA A 1 94 ? 7.120 -12.174 12.550 1.00 94.69 94 ALA A C 1
ATOM 738 O O . ALA A 1 94 ? 8.109 -12.904 12.590 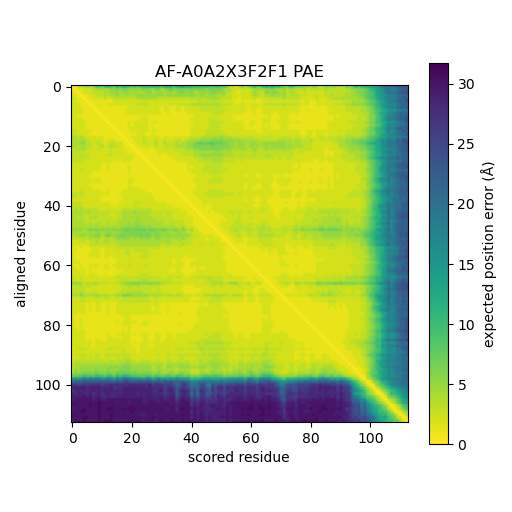1.00 94.69 94 ALA A O 1
ATOM 739 N N . ALA A 1 95 ? 7.013 -11.075 13.290 1.00 92.00 95 ALA A N 1
ATOM 740 C CA . ALA A 1 95 ? 8.020 -10.649 14.251 1.00 92.00 95 ALA A CA 1
ATOM 741 C C . ALA A 1 95 ? 7.355 -10.242 15.567 1.00 92.00 95 ALA A C 1
ATOM 743 O O . ALA A 1 95 ? 6.208 -9.795 15.588 1.00 92.00 95 ALA A O 1
ATOM 744 N N . ARG A 1 96 ? 8.097 -10.375 16.668 1.00 92.50 96 ARG A N 1
ATOM 745 C CA . ARG A 1 96 ? 7.689 -9.889 17.987 1.00 92.50 96 ARG A CA 1
ATOM 746 C C . ARG A 1 96 ? 8.322 -8.515 18.227 1.00 92.50 96 ARG A C 1
ATOM 748 O O . ARG A 1 96 ? 9.548 -8.452 18.326 1.00 92.50 96 ARG A O 1
ATOM 755 N N . PRO A 1 97 ? 7.533 -7.431 18.352 1.00 88.56 97 PRO A N 1
ATOM 756 C CA . PRO A 1 97 ? 8.070 -6.143 18.767 1.00 88.56 97 PRO A CA 1
ATOM 757 C C . PRO A 1 97 ? 8.704 -6.265 20.156 1.00 88.56 97 PRO A C 1
ATOM 759 O O . PRO A 1 97 ? 8.085 -6.783 21.090 1.00 88.56 97 PRO A O 1
ATOM 762 N N . MET A 1 98 ? 9.946 -5.810 20.287 1.00 88.06 98 MET A N 1
ATOM 763 C CA . MET A 1 98 ? 10.656 -5.766 21.562 1.00 88.06 98 MET A CA 1
ATOM 764 C C . MET A 1 98 ? 10.447 -4.388 22.188 1.00 88.06 98 MET A C 1
ATOM 766 O O . MET A 1 98 ? 10.773 -3.376 21.577 1.00 88.06 98 MET A O 1
ATOM 770 N N . PHE A 1 99 ? 9.906 -4.347 23.406 1.00 75.62 99 PHE A N 1
ATOM 771 C CA . PHE A 1 99 ? 9.646 -3.094 24.130 1.00 75.62 99 PHE A CA 1
ATOM 772 C C . PHE A 1 99 ? 10.867 -2.578 24.915 1.00 75.62 99 PHE A C 1
ATOM 774 O O . PHE A 1 99 ? 10.853 -1.455 25.406 1.00 75.62 99 PHE A O 1
ATOM 781 N N . TYR A 1 100 ? 11.939 -3.374 24.989 1.00 69.56 100 TYR A N 1
ATOM 782 C CA . TYR A 1 100 ? 13.231 -3.010 25.573 1.00 69.56 100 TYR A CA 1
ATOM 783 C C . TYR A 1 100 ? 14.360 -3.527 24.675 1.00 69.56 100 TYR A C 1
ATOM 785 O O . TYR A 1 100 ? 14.224 -4.631 24.134 1.00 69.56 100 TYR A O 1
ATOM 793 N N . PRO A 1 101 ? 15.503 -2.821 24.558 1.00 59.56 101 PRO A N 1
ATOM 794 C CA . PRO A 1 101 ? 16.731 -3.488 24.169 1.00 59.56 101 PRO A CA 1
ATOM 795 C C . PRO A 1 101 ? 17.047 -4.460 25.303 1.00 59.56 101 PRO A C 1
ATOM 797 O O . PRO A 1 101 ? 17.572 -4.070 26.345 1.00 59.56 101 PRO A O 1
ATOM 800 N N . ALA A 1 102 ? 16.663 -5.724 25.148 1.00 60.91 102 ALA A N 1
ATOM 801 C CA . ALA A 1 102 ? 17.211 -6.763 25.992 1.00 60.91 102 ALA A CA 1
ATOM 802 C C . ALA A 1 102 ? 18.719 -6.734 25.734 1.00 60.91 102 ALA A C 1
ATOM 804 O O . ALA A 1 102 ? 19.178 -7.216 24.699 1.00 60.91 102 ALA A O 1
ATOM 805 N N . ARG A 1 103 ? 19.497 -6.116 26.635 1.00 57.38 103 ARG A N 1
ATOM 806 C CA . ARG A 1 103 ? 20.907 -6.485 26.744 1.00 57.38 103 ARG A CA 1
ATOM 807 C C . ARG A 1 103 ? 20.871 -7.994 26.950 1.00 57.38 103 ARG A C 1
ATOM 809 O O . ARG A 1 103 ? 20.186 -8.420 27.886 1.00 57.38 103 ARG A O 1
ATOM 816 N N . PRO A 1 104 ? 21.517 -8.802 26.098 1.00 57.50 104 PRO A N 1
ATOM 817 C CA . PRO A 1 104 ? 21.731 -10.189 26.451 1.00 57.50 104 PRO A CA 1
ATOM 818 C C . PRO A 1 104 ? 22.394 -10.157 27.825 1.00 57.50 104 PRO A C 1
ATOM 820 O O . PRO A 1 104 ? 23.443 -9.534 27.990 1.00 57.50 104 PRO A O 1
ATOM 823 N N . THR A 1 105 ? 21.740 -10.710 28.843 1.00 55.72 105 THR A N 1
ATOM 824 C CA . THR A 1 105 ? 22.469 -11.016 30.064 1.00 55.72 105 THR A CA 1
ATOM 825 C C . THR A 1 105 ? 23.530 -12.025 29.649 1.00 55.72 105 THR A C 1
ATOM 827 O O . THR A 1 105 ? 23.247 -12.953 28.889 1.00 55.72 105 THR A O 1
ATOM 830 N N . GLU A 1 106 ? 24.757 -11.814 30.110 1.00 54.00 106 GLU A N 1
ATO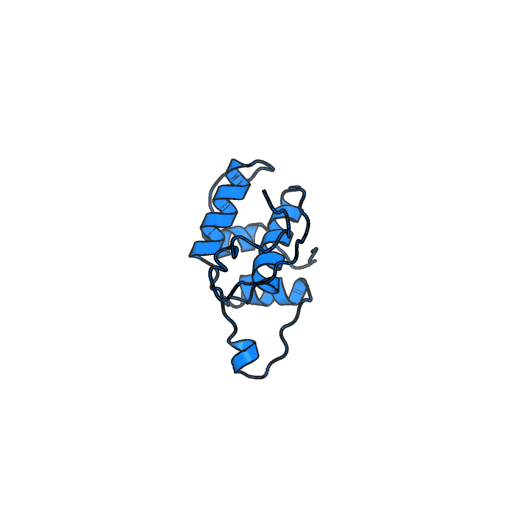M 831 C CA . GLU A 1 106 ? 25.958 -12.589 29.760 1.00 54.00 106 GLU A CA 1
ATOM 832 C C . GLU A 1 106 ? 25.788 -14.111 29.979 1.00 54.00 106 GLU A C 1
ATOM 834 O O . GLU A 1 106 ? 26.546 -14.911 29.449 1.00 54.00 106 GLU A O 1
ATOM 839 N N . ASN A 1 107 ? 24.705 -14.527 30.648 1.00 53.56 107 ASN A N 1
ATOM 840 C CA . ASN A 1 107 ? 24.405 -15.904 31.025 1.00 53.56 107 ASN A CA 1
ATOM 841 C C . ASN A 1 107 ? 23.188 -16.536 30.320 1.00 53.56 107 ASN A C 1
ATOM 843 O O . ASN A 1 107 ? 22.726 -17.590 30.754 1.00 53.56 107 ASN A O 1
ATOM 847 N N . ALA A 1 108 ? 22.647 -15.958 29.240 1.00 54.47 108 ALA A N 1
ATOM 848 C CA . ALA A 1 108 ? 21.485 -16.549 28.554 1.00 54.47 108 ALA A CA 1
ATOM 849 C C . ALA A 1 108 ? 21.771 -17.896 27.845 1.00 54.47 108 ALA A C 1
ATOM 851 O O . ALA A 1 108 ? 20.828 -18.573 27.441 1.00 54.47 108 ALA A O 1
ATOM 852 N N . TYR A 1 109 ? 23.042 -18.301 27.716 1.00 53.59 109 TYR A N 1
ATOM 853 C CA . TYR A 1 109 ? 23.440 -19.561 27.071 1.00 53.59 109 TYR A CA 1
ATOM 854 C C . TYR A 1 109 ? 24.106 -20.593 27.987 1.00 53.59 109 TYR A C 1
ATOM 856 O O . TYR A 1 109 ? 24.460 -21.659 27.498 1.00 53.59 109 TYR A O 1
ATOM 864 N N . GLY A 1 110 ? 24.260 -20.342 29.292 1.00 46.62 110 GLY A N 1
ATOM 865 C CA . GLY A 1 110 ? 24.771 -21.364 30.219 1.00 46.62 110 GLY A CA 1
ATOM 866 C C . GLY A 1 110 ? 26.104 -22.013 29.810 1.00 46.62 110 GLY A C 1
ATOM 867 O O . GLY A 1 110 ? 26.336 -23.174 30.139 1.00 46.62 110 GLY A O 1
ATOM 868 N N . ILE A 1 111 ? 26.971 -21.296 29.090 1.00 46.56 111 ILE A N 1
ATOM 869 C CA . ILE A 1 111 ? 28.333 -21.748 28.806 1.00 46.56 111 ILE A CA 1
ATOM 870 C C . ILE A 1 111 ? 29.234 -21.079 29.840 1.00 46.56 111 ILE A C 1
ATOM 872 O O . ILE A 1 111 ? 29.573 -19.908 29.705 1.00 46.56 111 ILE A O 1
ATOM 876 N N . ASN A 1 112 ? 29.575 -21.821 30.894 1.00 37.72 112 ASN A N 1
ATOM 877 C CA . ASN A 1 112 ? 30.717 -21.482 31.737 1.00 37.72 112 ASN A CA 1
ATOM 878 C C . ASN A 1 112 ? 31.993 -21.697 30.915 1.00 37.72 112 ASN A C 1
ATOM 880 O O . ASN A 1 112 ? 32.286 -22.836 30.543 1.00 37.72 112 ASN A O 1
ATOM 884 N N . CYS A 1 113 ? 32.748 -20.624 30.702 1.00 40.19 113 CYS A N 1
ATOM 885 C CA . CYS A 1 113 ? 34.200 -20.684 30.599 1.00 40.19 113 CYS A CA 1
ATOM 886 C C . CYS A 1 113 ? 34.776 -19.875 31.759 1.00 40.19 113 CYS A C 1
ATOM 888 O O . CYS A 1 113 ? 34.288 -18.741 31.964 1.00 40.19 113 CYS A O 1
#

Mean predicted aligned error: 6.73 Å